Protein AF-A0A4Z1KA70-F1 (afdb_monomer_lite)

Sequence (83 aa):
MYITRSYSPPFVDFSPLSLIPLPPPLLLILIVLQKARANTIAISQAVLNGQLPIDEWRRAHWLEIVAEAACIAAERGFGHYIR

Foldseek 3Di:
DDDPPPPDDPPPPPPVPDPPPDPPVLVVLVVQLVVLVVLLVVVVVCVVVVNDPVVSNVVSVVSNVVSVVVNVVVCVVVVVVVD

Secondary structure (DSSP, 8-state):
-------PPP-------------HHHHHHHHHHHHHHHHHHHHHHHHHTTSS-HHHHHHHHHHHHHHHHHHHHHHHHHHTTT-

Structure (mmCIF, N/CA/C/O backbone):
data_AF-A0A4Z1KA70-F1
#
_entry.id   AF-A0A4Z1KA70-F1
#
loop_
_atom_site.group_PDB
_atom_site.id
_atom_site.type_symbol
_atom_site.label_atom_id
_atom_site.label_alt_id
_atom_site.label_comp_id
_atom_site.label_asym_id
_atom_site.label_entity_id
_atom_site.label_seq_id
_atom_site.pdbx_PDB_ins_code
_atom_site.Cartn_x
_atom_site.Cartn_y
_atom_site.Cartn_z
_atom_site.occupancy
_atom_site.B_iso_or_equiv
_atom_site.auth_seq_id
_atom_site.auth_comp_id
_atom_site.auth_asym_id
_atom_site.auth_atom_id
_atom_site.pdbx_PDB_model_num
ATOM 1 N N . MET A 1 1 ? 18.100 32.281 31.433 1.00 38.91 1 MET A N 1
ATOM 2 C CA . MET A 1 1 ? 18.907 32.342 30.197 1.00 38.91 1 MET A CA 1
ATOM 3 C C . MET A 1 1 ? 18.696 31.025 29.464 1.00 38.91 1 MET A C 1
ATOM 5 O O . MET A 1 1 ? 19.299 30.033 29.842 1.00 38.91 1 MET A O 1
ATOM 9 N N . TYR A 1 2 ? 17.741 30.972 28.531 1.00 36.97 2 TYR A N 1
ATOM 10 C CA . TYR A 1 2 ? 17.394 29.749 27.797 1.00 36.97 2 TYR A CA 1
ATOM 11 C C . TYR A 1 2 ? 17.939 29.863 26.374 1.00 36.97 2 TYR A C 1
ATOM 13 O O . TYR A 1 2 ? 17.578 30.781 25.645 1.00 36.97 2 TYR A O 1
ATOM 21 N N . ILE A 1 3 ? 18.845 28.957 26.007 1.00 43.69 3 ILE A N 1
ATOM 22 C CA . ILE A 1 3 ? 19.418 28.868 24.663 1.00 43.69 3 ILE A CA 1
ATOM 23 C C . ILE A 1 3 ? 18.453 28.029 23.823 1.00 43.69 3 ILE A C 1
ATOM 25 O O . ILE A 1 3 ? 18.444 26.803 23.913 1.00 43.69 3 ILE A O 1
ATOM 29 N N . THR A 1 4 ? 17.624 28.676 23.011 1.00 46.25 4 THR A N 1
ATOM 30 C CA . THR A 1 4 ? 16.869 28.001 21.952 1.00 46.25 4 THR A CA 1
ATOM 31 C C . THR A 1 4 ? 17.848 27.627 20.842 1.00 46.25 4 THR A C 1
ATOM 33 O O . THR A 1 4 ? 18.247 28.477 20.047 1.00 46.25 4 THR A O 1
ATOM 36 N N . ARG A 1 5 ? 18.281 26.362 20.786 1.00 47.38 5 ARG A N 1
ATOM 37 C CA . ARG A 1 5 ? 18.924 25.825 19.581 1.00 47.38 5 ARG A CA 1
ATOM 38 C C . ARG A 1 5 ? 17.861 25.725 18.490 1.00 47.38 5 ARG A C 1
ATOM 40 O O . ARG A 1 5 ? 17.090 24.772 18.453 1.00 47.38 5 ARG A O 1
ATOM 47 N N . SER A 1 6 ? 17.821 26.727 17.623 1.00 45.09 6 SER A N 1
ATOM 48 C CA . SER A 1 6 ? 17.063 26.715 16.377 1.00 45.09 6 SER A CA 1
ATOM 49 C C . SER A 1 6 ? 17.615 25.601 15.486 1.00 45.09 6 SER A C 1
ATOM 51 O O . SER A 1 6 ? 18.672 25.751 14.875 1.00 45.09 6 SER A O 1
ATOM 53 N N . TYR A 1 7 ? 16.940 24.454 15.449 1.00 45.81 7 TYR A N 1
ATOM 54 C CA . TYR A 1 7 ? 17.247 23.392 14.497 1.00 45.81 7 TYR A CA 1
ATOM 55 C C . TYR A 1 7 ? 16.780 23.863 13.115 1.00 45.81 7 TYR A C 1
ATOM 57 O O . TYR A 1 7 ? 15.596 23.797 12.796 1.00 45.81 7 TYR A O 1
ATOM 65 N N . SER A 1 8 ? 17.698 24.423 12.327 1.00 43.91 8 SER A N 1
ATOM 66 C CA . SER A 1 8 ? 17.454 24.700 10.910 1.00 43.91 8 SER A CA 1
ATOM 67 C C . SER A 1 8 ? 17.708 23.400 10.146 1.00 43.91 8 SER A C 1
ATOM 69 O O . SER A 1 8 ? 18.825 22.884 10.239 1.00 43.91 8 SER A O 1
ATOM 71 N N . PRO A 1 9 ? 16.720 22.824 9.437 1.00 49.44 9 PRO A N 1
ATOM 72 C CA . PRO A 1 9 ? 16.996 21.694 8.560 1.00 49.44 9 PRO A CA 1
ATOM 73 C C . PRO A 1 9 ? 18.013 22.131 7.492 1.00 49.44 9 PRO A C 1
ATOM 75 O O . PRO A 1 9 ? 18.014 23.305 7.107 1.00 49.44 9 PRO A O 1
ATOM 78 N N . PRO A 1 10 ? 18.894 21.233 7.016 1.00 54.75 10 PRO A N 1
ATOM 79 C CA . PRO A 1 10 ? 19.776 21.567 5.910 1.00 54.75 10 PRO A CA 1
ATOM 80 C C . PRO A 1 10 ? 18.902 21.970 4.722 1.00 54.75 10 PRO A C 1
ATOM 82 O O . PRO A 1 10 ? 18.057 21.196 4.270 1.00 54.75 10 PRO A O 1
ATOM 85 N N . PHE A 1 11 ? 19.077 23.208 4.258 1.00 43.16 11 PHE A N 1
ATOM 86 C CA . PHE A 1 11 ? 18.526 23.659 2.991 1.00 43.16 11 PHE A CA 1
ATOM 87 C C . PHE A 1 11 ? 19.054 22.707 1.919 1.00 43.16 11 PHE A C 1
ATOM 89 O O . PHE A 1 11 ? 20.246 22.695 1.621 1.00 43.16 11 PHE A O 1
ATOM 96 N N . VAL A 1 12 ? 18.171 21.856 1.399 1.00 49.25 12 VAL A N 1
ATOM 97 C CA . VAL A 1 12 ? 18.452 21.088 0.193 1.00 49.25 12 VAL A CA 1
ATOM 98 C C . VAL A 1 12 ? 18.571 22.119 -0.918 1.00 49.25 12 VAL A C 1
ATOM 100 O O . VAL A 1 12 ? 17.612 22.824 -1.229 1.00 49.25 12 VAL A O 1
ATOM 103 N N . ASP A 1 13 ? 19.784 22.258 -1.435 1.00 45.41 13 ASP A N 1
ATOM 104 C CA . ASP A 1 13 ? 20.117 23.116 -2.559 1.00 45.41 13 ASP A CA 1
ATOM 105 C C . ASP 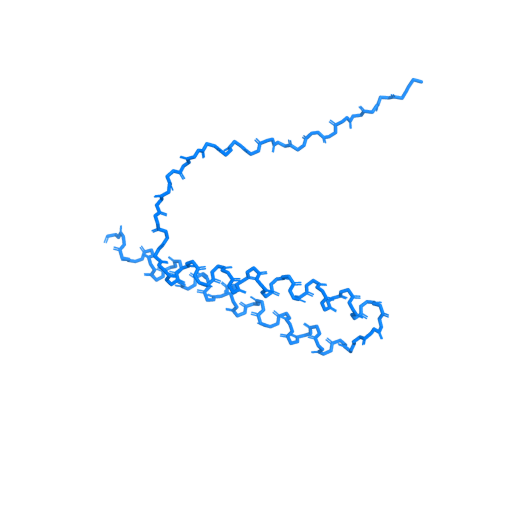A 1 13 ? 19.366 22.592 -3.792 1.00 45.41 13 ASP A C 1
ATOM 107 O O . ASP A 1 13 ? 19.803 21.663 -4.472 1.00 45.41 13 ASP A O 1
ATOM 111 N N . PHE A 1 14 ? 18.175 23.140 -4.048 1.00 48.19 14 PHE A N 1
ATOM 112 C CA . PHE A 1 14 ? 17.438 22.933 -5.292 1.00 48.19 14 PHE A CA 1
ATOM 113 C C . PHE A 1 14 ? 18.073 23.786 -6.392 1.00 48.19 14 PHE A C 1
ATOM 115 O O . PHE A 1 14 ? 17.426 24.633 -7.010 1.00 48.19 14 PHE A O 1
ATOM 122 N N . SER A 1 15 ? 19.359 23.555 -6.654 1.00 45.91 15 SER A N 1
ATOM 123 C CA . SER A 1 15 ? 19.922 23.851 -7.962 1.00 45.91 15 SER A CA 1
ATOM 124 C C . SER A 1 15 ? 18.996 23.211 -9.007 1.00 45.91 15 SER A C 1
ATOM 126 O O . SER A 1 15 ? 18.617 22.048 -8.825 1.00 45.91 15 SER A O 1
ATOM 128 N N . PRO A 1 16 ? 18.579 23.930 -10.068 1.00 43.28 16 PRO A N 1
ATOM 129 C CA . PRO A 1 16 ? 17.707 23.391 -11.101 1.00 43.28 16 PRO A CA 1
ATOM 130 C C . PRO A 1 16 ? 18.531 22.418 -11.946 1.00 43.28 16 PRO A C 1
ATOM 132 O O . PRO A 1 16 ? 18.954 22.721 -13.059 1.00 43.28 16 PRO A O 1
ATOM 135 N N . LEU A 1 17 ? 18.814 21.249 -11.375 1.00 44.75 17 LEU A N 1
ATOM 136 C CA . LEU A 1 17 ? 19.293 20.087 -12.088 1.00 44.75 17 LEU A CA 1
ATOM 137 C C . LEU A 1 17 ? 18.194 19.748 -13.080 1.00 44.75 17 LEU A C 1
ATOM 139 O O . LEU A 1 17 ? 17.183 19.161 -12.715 1.00 44.75 17 LEU A O 1
ATOM 143 N N . SER A 1 18 ? 18.404 20.212 -14.307 1.00 45.53 18 SER A N 1
ATOM 144 C CA . SER A 1 18 ? 17.954 19.573 -15.530 1.00 45.53 18 SER A CA 1
ATOM 145 C C . SER A 1 18 ? 16.483 19.159 -15.479 1.00 45.53 18 SER A C 1
ATOM 147 O O . SER A 1 18 ? 16.158 18.064 -15.024 1.00 45.53 18 SER A O 1
ATOM 149 N N . LEU A 1 19 ? 15.589 19.982 -16.042 1.00 50.66 19 LEU A N 1
ATOM 150 C CA . LEU A 1 19 ? 14.331 19.471 -16.594 1.00 50.66 19 LEU A CA 1
ATOM 151 C C . LEU A 1 19 ? 14.678 18.454 -17.698 1.00 50.66 19 LEU A C 1
ATOM 153 O O . LEU A 1 19 ? 14.617 18.748 -18.887 1.00 50.66 19 LEU A O 1
ATOM 157 N N . ILE A 1 20 ? 15.099 17.256 -17.309 1.00 55.69 20 ILE A N 1
ATOM 158 C CA . ILE A 1 20 ? 15.026 16.080 -18.150 1.00 55.69 20 ILE A CA 1
ATOM 159 C C . ILE A 1 20 ? 13.540 15.747 -18.110 1.00 55.69 20 ILE A C 1
ATOM 161 O O . ILE A 1 20 ? 13.038 15.410 -17.033 1.00 55.69 20 ILE A O 1
ATOM 165 N N . PRO A 1 21 ? 12.794 15.913 -19.215 1.00 56.06 21 PRO A N 1
ATOM 166 C CA . PRO A 1 21 ? 11.408 15.492 -19.238 1.00 56.06 21 PRO A CA 1
ATOM 167 C C . PRO A 1 21 ? 11.391 13.999 -18.917 1.00 56.06 21 PRO A C 1
ATOM 169 O O . PRO A 1 21 ? 11.876 13.179 -19.697 1.00 56.06 21 PRO A O 1
ATOM 172 N N . LEU A 1 22 ? 10.884 13.652 -17.731 1.00 58.41 22 LEU A N 1
ATOM 173 C CA . LEU A 1 22 ? 10.607 12.266 -17.388 1.00 58.41 22 LEU A CA 1
ATOM 174 C C . LEU A 1 22 ? 9.709 11.709 -18.496 1.00 58.41 22 LEU A C 1
ATOM 176 O O . LEU A 1 22 ? 8.753 12.388 -18.892 1.00 58.41 22 LEU A O 1
ATOM 180 N N . PRO A 1 23 ? 9.985 10.502 -19.014 1.00 65.88 23 PRO A N 1
ATOM 181 C CA . PRO A 1 23 ? 9.098 9.892 -19.983 1.00 65.88 23 PRO A CA 1
ATOM 182 C C . PRO A 1 23 ? 7.678 9.862 -19.385 1.00 65.88 23 PRO A C 1
ATOM 184 O O . PRO A 1 23 ? 7.526 9.517 -18.208 1.00 65.88 23 PRO A O 1
ATOM 187 N N . PRO A 1 24 ? 6.636 10.209 -20.165 1.00 71.00 24 PRO A N 1
ATOM 188 C CA . PRO A 1 24 ? 5.248 10.272 -19.700 1.00 71.00 24 PRO A CA 1
ATOM 189 C C . PRO A 1 24 ? 4.792 9.110 -18.790 1.00 71.00 24 PRO A C 1
ATOM 191 O O . PRO A 1 24 ? 4.111 9.377 -17.797 1.00 71.00 24 PRO A O 1
ATOM 194 N N . PRO A 1 25 ? 5.176 7.837 -19.041 1.00 73.19 25 PRO A N 1
ATOM 195 C CA . PRO A 1 25 ? 4.843 6.733 -18.138 1.00 73.19 25 PRO A CA 1
ATOM 196 C C . PRO A 1 25 ? 5.475 6.833 -16.740 1.00 73.19 25 PRO A C 1
ATOM 198 O O . PRO A 1 25 ? 4.810 6.481 -15.770 1.00 73.19 25 PRO A O 1
ATOM 201 N N . LEU A 1 26 ? 6.708 7.337 -16.595 1.00 76.19 26 LEU A N 1
ATOM 202 C CA . LEU A 1 26 ? 7.325 7.519 -15.273 1.00 76.19 26 LEU A CA 1
ATOM 203 C C . LEU A 1 26 ? 6.616 8.607 -14.470 1.00 76.19 26 LEU A C 1
ATOM 205 O O . LEU A 1 26 ? 6.361 8.429 -13.280 1.00 76.19 26 LEU A O 1
ATOM 209 N N . LEU A 1 27 ? 6.234 9.705 -15.127 1.00 80.56 27 LEU A N 1
ATOM 210 C CA . LEU A 1 27 ? 5.491 10.782 -14.478 1.00 80.56 27 LEU A CA 1
ATOM 211 C C . LEU A 1 27 ? 4.141 10.284 -13.938 1.00 80.56 27 LEU A C 1
ATOM 213 O O . LEU A 1 27 ? 3.787 10.569 -12.795 1.00 80.56 27 LEU A O 1
ATOM 217 N N . LEU A 1 28 ? 3.408 9.507 -14.740 1.00 84.00 28 LEU A N 1
ATOM 218 C CA . LEU A 1 28 ? 2.124 8.938 -14.334 1.00 84.00 28 LEU A CA 1
ATOM 219 C C . LEU A 1 28 ? 2.271 8.015 -13.116 1.00 84.00 28 LEU A C 1
ATOM 221 O O . LEU A 1 28 ? 1.486 8.113 -12.175 1.00 84.00 28 LEU A O 1
ATOM 225 N N . ILE A 1 29 ? 3.286 7.148 -13.111 1.00 86.19 29 ILE A N 1
ATOM 226 C CA . ILE A 1 29 ? 3.527 6.202 -12.014 1.00 86.19 29 ILE A CA 1
ATOM 227 C C . ILE A 1 29 ? 3.894 6.939 -10.718 1.00 86.19 29 ILE A C 1
ATOM 229 O O . ILE A 1 29 ? 3.371 6.599 -9.656 1.00 86.19 29 ILE A O 1
ATOM 233 N N . LEU A 1 30 ? 4.702 8.001 -10.798 1.00 86.94 30 LEU A N 1
ATOM 234 C CA . LEU A 1 30 ? 5.031 8.843 -9.644 1.00 86.94 30 LEU A CA 1
ATOM 235 C C . LEU A 1 30 ? 3.794 9.545 -9.064 1.00 86.94 30 LEU A C 1
ATOM 237 O O . LEU A 1 30 ? 3.621 9.572 -7.845 1.00 86.94 30 LEU A O 1
ATOM 241 N N . ILE A 1 31 ? 2.904 10.065 -9.915 1.00 89.62 31 ILE A N 1
ATOM 242 C CA . ILE A 1 31 ? 1.636 10.675 -9.478 1.00 89.62 31 ILE A CA 1
ATOM 243 C C . ILE A 1 31 ? 0.754 9.637 -8.771 1.00 89.62 31 ILE A C 1
ATOM 245 O O . ILE A 1 31 ? 0.174 9.923 -7.720 1.00 89.62 31 ILE A O 1
ATOM 249 N N . VAL A 1 32 ? 0.663 8.421 -9.318 1.00 89.81 32 VAL A N 1
ATOM 250 C CA . VAL A 1 32 ? -0.096 7.321 -8.705 1.00 89.81 32 VAL A CA 1
ATOM 251 C C . VAL A 1 32 ? 0.482 6.954 -7.337 1.00 89.81 32 VAL A C 1
ATOM 253 O O . VAL A 1 32 ? -0.284 6.835 -6.381 1.00 89.81 32 VAL A O 1
ATOM 256 N N . LEU A 1 33 ? 1.809 6.855 -7.207 1.00 92.62 33 LEU A N 1
ATOM 257 C CA . LEU A 1 33 ? 2.476 6.586 -5.931 1.00 92.62 33 LEU A CA 1
ATOM 258 C C . LEU A 1 33 ? 2.210 7.687 -4.895 1.00 92.62 33 LEU A C 1
ATOM 260 O O . LEU A 1 33 ? 1.862 7.390 -3.753 1.00 92.62 33 LEU A O 1
ATOM 264 N N . GLN A 1 34 ? 2.313 8.960 -5.284 1.00 93.56 34 GLN A N 1
ATOM 265 C CA . GLN A 1 34 ? 2.015 10.084 -4.389 1.00 93.56 34 GLN A CA 1
ATOM 266 C C . GLN A 1 34 ? 0.563 10.056 -3.901 1.00 93.56 34 GLN A C 1
ATOM 268 O O . GLN A 1 34 ? 0.302 10.233 -2.709 1.00 93.56 34 GLN A O 1
ATOM 273 N N . LYS A 1 35 ? -0.387 9.781 -4.803 1.00 94.88 35 LYS A N 1
ATOM 274 C CA . LYS A 1 35 ? -1.805 9.664 -4.452 1.00 94.88 35 LYS A CA 1
ATOM 275 C C . LYS A 1 35 ? -2.068 8.474 -3.528 1.00 94.88 35 LYS A C 1
ATOM 277 O O . LYS A 1 35 ? -2.842 8.611 -2.583 1.00 94.88 35 LYS A O 1
ATOM 282 N N . ALA A 1 36 ? -1.420 7.334 -3.775 1.00 93.19 36 ALA A N 1
ATOM 283 C CA . ALA A 1 36 ? -1.533 6.154 -2.925 1.00 93.19 36 ALA A CA 1
ATOM 284 C C . ALA A 1 36 ? -1.027 6.439 -1.501 1.00 93.19 36 ALA A C 1
ATOM 286 O O . ALA A 1 36 ? -1.764 6.204 -0.548 1.00 93.19 36 ALA A O 1
ATOM 287 N N . ARG A 1 37 ? 0.152 7.063 -1.357 1.00 96.25 37 ARG A N 1
ATOM 288 C CA . ARG A 1 37 ? 0.716 7.480 -0.057 1.00 96.25 37 ARG A CA 1
ATOM 289 C C . ARG A 1 37 ? -0.208 8.426 0.710 1.00 96.25 37 ARG A C 1
ATOM 291 O O . ARG A 1 37 ? -0.492 8.206 1.886 1.00 96.25 37 ARG A O 1
ATOM 298 N N . ALA A 1 38 ? -0.718 9.463 0.042 1.00 95.75 38 ALA A N 1
ATOM 299 C CA . ALA A 1 38 ? -1.651 10.406 0.660 1.00 95.75 38 ALA A CA 1
ATOM 300 C C . ALA A 1 38 ? -2.932 9.705 1.148 1.00 95.75 38 ALA A C 1
ATOM 302 O O . ALA A 1 38 ? -3.417 9.980 2.247 1.00 95.75 38 ALA A O 1
ATOM 303 N N . ASN A 1 39 ? -3.450 8.761 0.358 1.00 96.00 39 ASN A N 1
ATOM 304 C CA . ASN A 1 39 ? -4.617 7.966 0.723 1.00 96.00 39 ASN A CA 1
ATOM 305 C C . ASN A 1 39 ? -4.346 7.051 1.930 1.00 96.00 39 ASN A C 1
ATOM 307 O O . ASN A 1 39 ? -5.168 7.000 2.843 1.00 96.00 39 ASN A O 1
ATOM 311 N 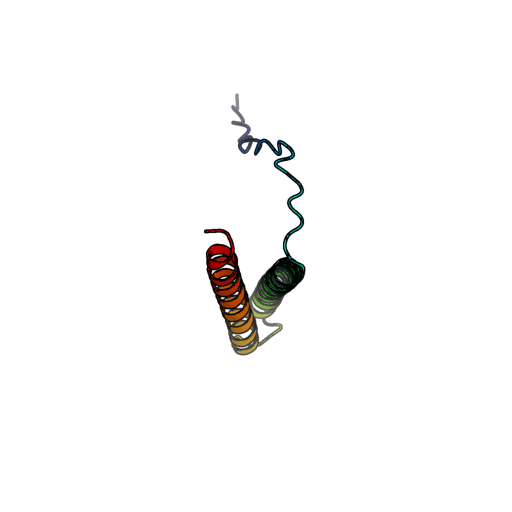N . THR A 1 40 ? -3.191 6.377 1.987 1.00 97.19 40 THR A N 1
ATOM 312 C CA . THR A 1 40 ? -2.807 5.554 3.145 1.00 97.19 40 THR A CA 1
A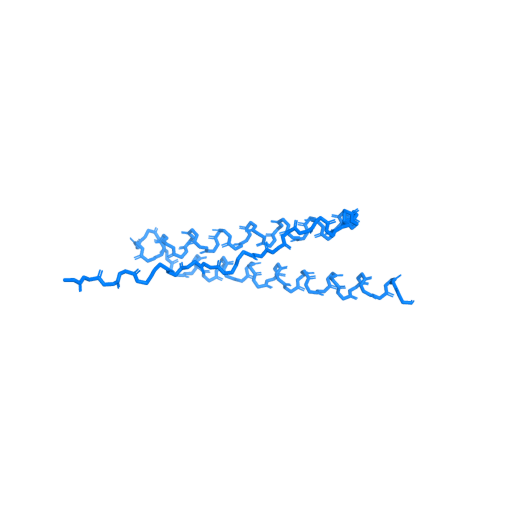TOM 313 C C . THR A 1 40 ? -2.729 6.386 4.420 1.00 97.19 40 THR A C 1
ATOM 315 O O . THR A 1 40 ? -3.234 5.948 5.451 1.00 97.19 40 THR A O 1
ATOM 318 N N . ILE A 1 41 ? -2.161 7.596 4.372 1.00 97.50 41 ILE A N 1
ATOM 319 C CA . ILE A 1 41 ? -2.098 8.500 5.534 1.00 97.50 41 ILE A CA 1
ATOM 320 C C . ILE A 1 41 ? -3.510 8.881 5.997 1.00 97.50 41 ILE A C 1
ATOM 322 O O . ILE A 1 41 ? -3.824 8.756 7.181 1.00 97.50 41 ILE A O 1
ATOM 326 N N . ALA A 1 42 ? -4.380 9.289 5.070 1.00 97.50 42 ALA A N 1
ATOM 327 C CA . ALA A 1 42 ? -5.755 9.666 5.391 1.00 97.50 42 ALA A CA 1
ATOM 328 C C . ALA A 1 42 ? -6.542 8.502 6.019 1.00 97.50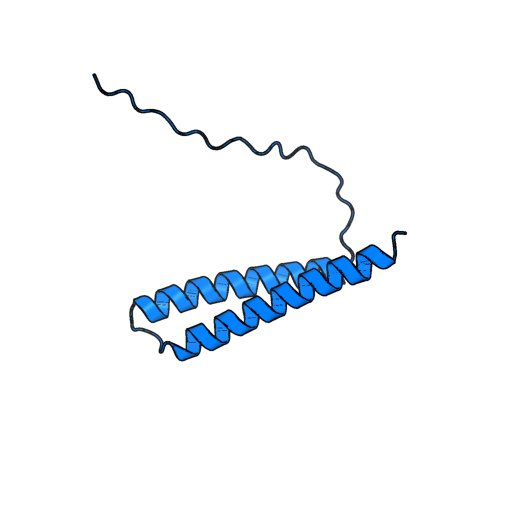 42 ALA A C 1
ATOM 330 O O . ALA A 1 42 ? -7.203 8.677 7.043 1.00 97.50 42 ALA A O 1
ATOM 331 N N . ILE A 1 43 ? -6.421 7.297 5.454 1.00 96.88 43 ILE A N 1
ATOM 332 C CA . ILE A 1 43 ? -7.077 6.097 5.984 1.00 96.88 43 ILE A CA 1
ATOM 333 C C . ILE A 1 43 ? -6.466 5.686 7.327 1.00 96.88 43 ILE A C 1
ATOM 335 O O . ILE A 1 43 ? -7.207 5.307 8.229 1.00 96.88 43 ILE A O 1
ATOM 339 N N . SER A 1 44 ? -5.149 5.815 7.508 1.00 97.44 44 SER A N 1
ATOM 340 C CA . SER A 1 44 ? -4.493 5.567 8.801 1.00 97.44 44 SER A CA 1
ATOM 341 C C . SER A 1 44 ? -5.084 6.460 9.890 1.00 97.44 44 SER A C 1
ATOM 343 O O . SER A 1 44 ? -5.452 5.970 10.955 1.00 97.44 44 SER A O 1
ATOM 345 N N . GLN A 1 45 ? -5.250 7.755 9.604 1.00 98.06 45 GLN A N 1
ATOM 346 C CA . GLN A 1 45 ? -5.862 8.694 10.541 1.00 98.06 45 GLN A CA 1
ATOM 347 C C . GLN A 1 45 ? -7.319 8.321 10.851 1.00 98.06 45 GLN A C 1
ATOM 349 O O . GLN A 1 45 ? -7.724 8.335 12.011 1.00 98.06 45 GLN A O 1
ATOM 354 N N . ALA A 1 46 ? -8.103 7.950 9.836 1.00 96.94 46 ALA A N 1
ATOM 355 C CA . ALA A 1 46 ? -9.494 7.539 10.011 1.00 96.94 46 ALA A CA 1
ATOM 356 C C . ALA A 1 46 ? -9.631 6.249 10.841 1.00 96.94 46 ALA A C 1
ATOM 358 O O . ALA A 1 46 ? -10.516 6.160 11.692 1.00 96.94 46 ALA A O 1
ATOM 359 N N . VAL A 1 47 ? -8.739 5.271 10.653 1.00 97.62 47 VAL A N 1
ATOM 360 C CA . VAL A 1 47 ? -8.703 4.042 11.461 1.00 97.62 47 VAL A CA 1
ATOM 361 C C . VAL A 1 47 ? -8.310 4.340 12.908 1.00 97.62 47 VAL A C 1
ATOM 363 O O . VAL A 1 47 ? -8.977 3.861 13.822 1.00 97.62 47 VAL A O 1
ATOM 366 N N . LEU A 1 48 ? -7.286 5.171 13.140 1.00 97.19 48 LEU A N 1
ATOM 367 C CA . LEU A 1 48 ? -6.884 5.585 14.493 1.00 97.19 48 LEU A CA 1
ATOM 368 C C . LEU A 1 48 ? -7.999 6.342 15.229 1.00 97.19 48 LEU A C 1
ATOM 370 O O . LEU A 1 48 ? -8.143 6.206 16.441 1.00 97.19 48 LEU A O 1
ATOM 374 N N . ASN A 1 49 ? -8.818 7.090 14.490 1.00 97.88 49 ASN A N 1
ATOM 375 C CA . ASN A 1 49 ? -9.993 7.784 15.013 1.00 97.88 49 ASN A CA 1
ATOM 376 C C . ASN A 1 49 ? -11.226 6.867 15.179 1.00 97.88 49 ASN A C 1
ATOM 378 O O . ASN A 1 49 ? -12.286 7.349 15.575 1.00 97.88 49 ASN A O 1
ATOM 382 N N . GLY A 1 50 ? -11.134 5.576 14.836 1.00 96.81 50 GLY A N 1
ATOM 383 C CA . GLY A 1 50 ? -12.245 4.620 14.906 1.00 96.81 50 GLY A CA 1
ATOM 384 C C . GLY A 1 50 ? -13.338 4.819 13.846 1.00 96.81 50 GLY A C 1
ATOM 385 O O . GLY A 1 50 ? -14.422 4.259 13.974 1.00 96.81 50 GLY A O 1
ATOM 386 N N . GLN A 1 51 ? -13.078 5.617 12.807 1.00 98.00 51 GLN A N 1
ATOM 387 C CA . GLN A 1 51 ? -14.035 5.930 11.736 1.00 98.00 51 GLN A CA 1
ATOM 388 C C . GLN A 1 51 ? -14.077 4.848 10.651 1.00 98.00 51 GLN A C 1
ATOM 390 O O . GLN A 1 51 ? -15.087 4.699 9.968 1.00 98.00 51 GLN A O 1
ATOM 395 N N . LEU A 1 52 ? -12.980 4.104 10.483 1.00 97.06 52 LEU A N 1
ATOM 396 C CA . LEU A 1 52 ? -12.850 3.011 9.521 1.00 97.06 52 LEU A CA 1
ATOM 397 C C . LEU A 1 52 ? -12.300 1.751 10.203 1.00 97.06 52 LEU A C 1
ATOM 399 O O . LEU A 1 52 ? -11.530 1.857 11.161 1.00 97.06 52 LEU A O 1
ATOM 403 N N . PRO A 1 53 ? -12.643 0.550 9.703 1.00 97.50 53 PRO A N 1
ATOM 404 C CA . PRO A 1 53 ? -12.036 -0.686 10.174 1.00 97.50 53 PRO A CA 1
ATOM 405 C C . PRO A 1 53 ? -10.588 -0.816 9.680 1.00 97.50 53 PRO A C 1
ATOM 407 O O . PRO A 1 53 ? -10.224 -0.323 8.610 1.00 97.50 53 PRO A O 1
ATOM 410 N N . ILE A 1 54 ? -9.771 -1.567 10.424 1.00 96.12 54 ILE A N 1
ATOM 411 C CA . ILE A 1 54 ? -8.349 -1.809 10.109 1.00 96.12 54 ILE A CA 1
ATOM 412 C C . ILE A 1 54 ? -8.124 -2.440 8.719 1.00 96.12 54 ILE A C 1
ATOM 414 O O . ILE A 1 54 ? -7.068 -2.271 8.110 1.00 96.12 54 ILE A O 1
ATOM 418 N N . ASP A 1 55 ? -9.125 -3.130 8.170 1.00 97.44 55 ASP A N 1
ATOM 419 C CA . ASP A 1 55 ? -9.040 -3.740 6.841 1.00 97.44 55 ASP A CA 1
ATOM 420 C C . ASP A 1 55 ? -9.089 -2.722 5.690 1.00 97.44 55 ASP A C 1
ATOM 422 O O . ASP A 1 55 ? -8.605 -3.022 4.596 1.00 97.44 55 ASP A O 1
ATOM 426 N N . GLU A 1 56 ? -9.622 -1.515 5.913 1.00 96.56 56 GLU A N 1
ATOM 427 C CA . GLU A 1 56 ? -9.496 -0.412 4.946 1.00 96.56 56 GLU A CA 1
ATOM 428 C C . GLU A 1 56 ? -8.048 0.077 4.875 1.00 96.56 56 GLU A C 1
ATOM 430 O O . GLU A 1 56 ? -7.503 0.261 3.785 1.00 96.56 56 GLU A O 1
ATOM 435 N N . TRP A 1 57 ? -7.380 0.195 6.027 1.00 96.44 57 TRP A N 1
ATOM 436 C CA . TRP A 1 57 ? -5.955 0.521 6.068 1.00 96.44 57 TRP A CA 1
ATOM 437 C C . TRP A 1 57 ? -5.118 -0.538 5.353 1.00 96.44 57 TRP A C 1
ATOM 439 O O . TRP A 1 57 ? -4.263 -0.196 4.539 1.00 96.44 57 TRP A O 1
ATOM 449 N N . ARG A 1 58 ? -5.416 -1.826 5.569 1.00 97.00 58 ARG A N 1
ATOM 450 C CA . ARG A 1 58 ? -4.711 -2.923 4.891 1.00 97.00 58 ARG A CA 1
ATOM 451 C C . ARG A 1 58 ? -4.823 -2.823 3.368 1.00 97.00 58 ARG A C 1
ATOM 453 O O . ARG A 1 58 ? -3.830 -3.012 2.671 1.00 97.00 58 ARG A O 1
ATOM 460 N N . ARG A 1 59 ? -6.017 -2.520 2.846 1.00 95.88 59 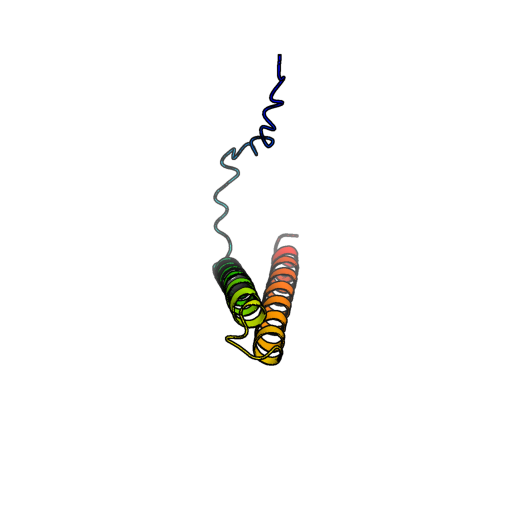ARG A N 1
ATOM 461 C CA . ARG A 1 59 ? -6.238 -2.316 1.405 1.00 95.88 59 ARG A CA 1
ATOM 462 C C . ARG A 1 59 ? -5.461 -1.113 0.873 1.00 95.88 59 ARG A C 1
ATOM 464 O O . ARG A 1 59 ? -4.810 -1.232 -0.162 1.00 95.88 59 ARG A O 1
ATOM 471 N N . ALA A 1 60 ? -5.493 0.011 1.584 1.00 95.19 60 ALA A N 1
ATOM 472 C CA . ALA A 1 60 ? -4.758 1.216 1.206 1.00 95.19 60 ALA A CA 1
ATOM 473 C C . ALA A 1 60 ? -3.242 0.981 1.168 1.00 95.19 60 ALA A C 1
ATOM 475 O O . ALA A 1 60 ? -2.585 1.312 0.183 1.00 95.19 60 ALA A O 1
ATOM 476 N N . HIS A 1 61 ? -2.712 0.320 2.196 1.00 96.12 61 HIS A N 1
ATOM 477 C CA . HIS A 1 61 ? -1.296 0.005 2.302 1.00 96.12 61 HIS A CA 1
ATOM 478 C C . HIS A 1 61 ? -0.817 -0.924 1.176 1.00 96.12 61 HIS A C 1
ATOM 480 O O . HIS A 1 61 ? 0.235 -0.689 0.586 1.00 96.12 61 HIS A O 1
ATOM 486 N N . TRP A 1 62 ? -1.609 -1.936 0.800 1.00 96.56 62 TRP A N 1
ATOM 487 C CA . TRP A 1 62 ? -1.275 -2.787 -0.346 1.00 96.56 62 TRP A CA 1
ATOM 488 C C . TRP A 1 62 ? -1.215 -2.016 -1.668 1.00 96.56 62 TRP A C 1
ATOM 490 O O . TRP A 1 62 ? -0.328 -2.276 -2.480 1.00 96.56 62 TRP A O 1
ATOM 500 N N . LEU A 1 63 ? -2.120 -1.058 -1.886 1.00 93.00 63 LEU A N 1
ATOM 501 C CA . LEU A 1 63 ? -2.091 -0.210 -3.083 1.00 93.00 63 LEU A CA 1
ATOM 502 C C . LEU A 1 63 ? -0.828 0.655 -3.143 1.00 93.00 63 LEU A C 1
ATOM 504 O O . LEU A 1 63 ? -0.253 0.820 -4.217 1.00 93.00 63 LEU A O 1
ATOM 508 N N . GLU A 1 64 ? -0.377 1.174 -2.002 1.00 93.88 64 GLU A N 1
ATOM 509 C CA . GLU A 1 64 ? 0.877 1.920 -1.903 1.00 93.88 64 GLU A CA 1
ATOM 510 C C . GLU A 1 64 ? 2.092 1.051 -2.246 1.00 93.88 64 GLU A C 1
ATOM 512 O O . GLU A 1 64 ? 2.890 1.447 -3.095 1.00 93.88 64 GLU A O 1
ATOM 517 N N . ILE A 1 65 ? 2.188 -0.156 -1.674 1.00 94.94 65 ILE A N 1
ATOM 518 C CA . ILE A 1 65 ? 3.277 -1.104 -1.968 1.00 94.94 65 ILE A CA 1
ATOM 519 C C . ILE A 1 65 ? 3.321 -1.439 -3.463 1.00 94.94 65 ILE A C 1
ATOM 521 O O . ILE A 1 65 ? 4.392 -1.458 -4.070 1.00 94.94 65 ILE A O 1
ATOM 525 N N . VAL A 1 66 ? 2.165 -1.697 -4.082 1.00 92.25 66 VAL A N 1
ATOM 526 C CA . VAL A 1 66 ? 2.092 -2.010 -5.517 1.00 92.25 66 VAL A CA 1
ATOM 527 C C . VAL A 1 66 ? 2.526 -0.813 -6.366 1.00 92.25 66 VAL A C 1
ATOM 529 O O . VAL A 1 66 ? 3.263 -0.994 -7.335 1.00 92.25 66 VAL A O 1
ATOM 532 N N . ALA A 1 67 ? 2.118 0.406 -6.005 1.00 89.81 67 ALA A N 1
ATOM 533 C CA . ALA A 1 67 ? 2.543 1.615 -6.707 1.00 89.81 67 ALA A CA 1
ATOM 534 C C . ALA A 1 67 ? 4.058 1.855 -6.579 1.00 89.81 67 ALA A C 1
ATOM 536 O O . ALA A 1 67 ? 4.706 2.248 -7.550 1.00 89.81 67 ALA A O 1
ATOM 537 N N . GLU A 1 68 ? 4.640 1.575 -5.413 1.00 89.94 68 GLU A N 1
ATOM 538 C CA . GLU A 1 68 ? 6.081 1.692 -5.180 1.00 89.94 68 GLU A CA 1
ATOM 539 C C . GLU A 1 68 ? 6.865 0.643 -5.975 1.00 89.94 68 GLU A C 1
ATOM 541 O O . GLU A 1 68 ? 7.829 0.978 -6.666 1.00 89.94 68 GLU A O 1
ATOM 546 N N . ALA A 1 69 ? 6.399 -0.608 -5.979 1.00 89.50 69 ALA A N 1
ATOM 547 C CA 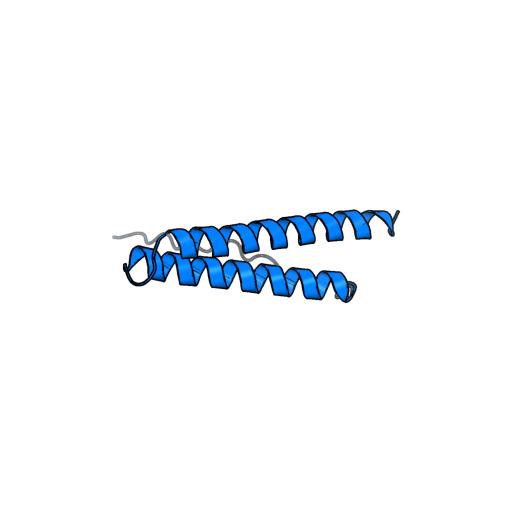. ALA A 1 69 ? 6.976 -1.669 -6.797 1.00 89.50 69 ALA A CA 1
ATOM 548 C C . ALA A 1 69 ? 6.909 -1.340 -8.298 1.00 89.50 69 ALA A C 1
ATOM 550 O O . ALA A 1 69 ? 7.884 -1.561 -9.019 1.00 89.50 69 ALA A O 1
ATOM 551 N N . ALA A 1 70 ? 5.796 -0.768 -8.770 1.00 86.75 70 ALA A N 1
ATOM 552 C CA . ALA A 1 70 ? 5.651 -0.314 -10.150 1.00 86.75 70 ALA A CA 1
ATOM 553 C C . ALA A 1 70 ? 6.623 0.828 -10.488 1.00 86.75 70 ALA A C 1
ATOM 555 O O . ALA A 1 70 ? 7.200 0.828 -11.574 1.00 86.75 70 ALA A O 1
ATOM 556 N N . CYS A 1 71 ? 6.850 1.761 -9.558 1.00 85.94 71 CYS A N 1
ATOM 557 C CA . CYS A 1 71 ? 7.831 2.835 -9.719 1.00 85.94 71 CYS A CA 1
ATOM 558 C C . CYS A 1 71 ? 9.249 2.276 -9.864 1.00 85.94 71 CYS A C 1
ATOM 560 O O . CYS A 1 71 ? 9.925 2.575 -10.844 1.00 85.94 71 CYS A O 1
ATOM 562 N N . ILE A 1 72 ? 9.658 1.375 -8.965 1.00 85.06 72 ILE A N 1
ATOM 563 C CA . ILE A 1 72 ? 10.974 0.721 -9.014 1.00 85.06 72 ILE A CA 1
ATOM 564 C C . ILE A 1 72 ? 11.140 -0.088 -10.309 1.00 85.06 72 ILE A C 1
ATOM 566 O O . ILE A 1 72 ? 12.195 -0.050 -10.944 1.00 85.06 72 ILE A O 1
ATOM 570 N N . ALA A 1 73 ? 10.110 -0.834 -10.717 1.00 84.69 73 ALA A N 1
ATOM 571 C CA . ALA A 1 73 ? 10.136 -1.613 -11.950 1.00 84.69 73 ALA A CA 1
ATOM 572 C C . ALA A 1 73 ? 10.257 -0.714 -13.185 1.00 84.69 73 ALA A C 1
ATOM 574 O O . ALA A 1 73 ? 11.025 -1.029 -14.092 1.00 84.69 73 ALA A O 1
ATOM 575 N N . ALA A 1 74 ? 9.548 0.414 -13.208 1.00 81.75 74 ALA A N 1
ATOM 576 C CA . ALA A 1 74 ? 9.639 1.378 -14.290 1.00 81.75 74 ALA A CA 1
ATOM 577 C C . ALA A 1 74 ? 11.013 2.056 -14.315 1.00 81.75 74 ALA A C 1
ATOM 579 O O . ALA A 1 74 ? 11.639 2.086 -15.366 1.00 81.75 74 ALA A O 1
ATOM 580 N N . GLU A 1 75 ? 11.542 2.513 -13.181 1.00 78.81 75 GLU A N 1
ATOM 581 C CA . GLU A 1 75 ? 12.893 3.081 -13.092 1.00 78.81 75 GLU A CA 1
ATOM 582 C C . GLU A 1 75 ? 13.962 2.102 -13.591 1.00 78.81 75 GLU A C 1
ATOM 584 O O . GLU A 1 75 ? 14.839 2.486 -14.362 1.00 78.81 75 GLU A O 1
ATOM 589 N N . ARG A 1 76 ? 13.865 0.815 -13.229 1.00 77.50 76 ARG A N 1
ATOM 590 C CA . ARG A 1 76 ? 14.772 -0.230 -13.736 1.00 77.50 76 ARG A CA 1
ATOM 591 C C . ARG A 1 76 ? 14.557 -0.530 -15.219 1.00 77.50 76 ARG A C 1
ATOM 593 O O . ARG A 1 76 ? 15.529 -0.719 -15.945 1.00 77.50 76 ARG A O 1
ATOM 600 N N . GLY A 1 77 ? 13.304 -0.562 -15.668 1.00 71.94 77 GLY A N 1
ATOM 601 C CA . GLY A 1 77 ? 12.936 -0.779 -17.065 1.00 71.94 77 GLY A CA 1
ATOM 602 C C . GLY A 1 77 ? 13.439 0.341 -17.973 1.00 71.94 77 GLY A C 1
ATOM 603 O O . GLY A 1 77 ? 14.031 0.058 -19.007 1.00 71.94 77 GLY A O 1
ATOM 604 N N . PHE A 1 78 ? 13.288 1.602 -17.561 1.00 59.84 78 PHE A N 1
ATOM 605 C CA . PHE A 1 78 ? 13.825 2.771 -18.262 1.00 59.84 78 PHE A CA 1
ATOM 606 C C . PHE A 1 78 ? 15.339 2.922 -18.081 1.00 59.84 78 PHE A C 1
ATOM 608 O O . PHE A 1 78 ? 16.003 3.358 -19.014 1.00 59.84 78 PHE A O 1
ATOM 615 N N . GLY A 1 79 ? 15.913 2.484 -16.957 1.00 53.59 79 GLY A N 1
ATOM 616 C CA . GLY A 1 79 ? 17.364 2.417 -16.758 1.00 53.59 79 GLY A CA 1
ATOM 617 C C . GLY A 1 79 ? 18.080 1.478 -17.739 1.00 53.59 79 GLY A C 1
ATOM 618 O O . GLY A 1 79 ? 19.263 1.668 -18.010 1.00 53.59 79 GLY A O 1
ATOM 619 N N . HIS A 1 80 ? 17.366 0.511 -18.327 1.00 46.38 80 HIS A N 1
ATOM 620 C CA . HIS A 1 80 ? 17.886 -0.374 -19.375 1.00 46.38 80 HIS A CA 1
ATOM 621 C C . HIS A 1 80 ? 17.931 0.256 -20.778 1.00 46.38 80 HIS A C 1
ATOM 623 O O . HIS A 1 80 ? 18.676 -0.238 -21.618 1.00 46.38 80 HIS A O 1
ATOM 629 N N . TYR A 1 81 ? 17.174 1.328 -21.042 1.00 45.91 81 TYR A N 1
ATOM 630 C CA . TYR A 1 81 ? 17.150 2.006 -22.351 1.00 45.91 81 TYR A CA 1
ATOM 631 C C . TYR A 1 81 ? 18.235 3.086 -22.509 1.00 45.91 81 TYR A C 1
ATOM 633 O O . TYR A 1 81 ? 18.390 3.630 -23.598 1.00 45.91 81 TYR A O 1
ATOM 641 N N . ILE A 1 82 ? 18.970 3.416 -21.441 1.00 43.34 82 ILE A N 1
ATOM 642 C CA . ILE A 1 82 ? 19.956 4.516 -21.409 1.00 43.34 82 ILE A CA 1
ATOM 643 C C . ILE A 1 82 ? 21.399 3.974 -21.327 1.00 43.34 82 ILE A C 1
ATOM 645 O O . ILE A 1 82 ? 22.323 4.725 -21.025 1.00 43.34 82 ILE A O 1
ATOM 649 N N . ARG A 1 83 ? 21.624 2.674 -21.564 1.00 40.09 83 ARG A N 1
ATOM 650 C CA . ARG A 1 83 ? 22.967 2.078 -21.541 1.00 40.09 83 ARG A CA 1
ATOM 651 C C . ARG A 1 83 ? 23.407 1.581 -22.907 1.00 40.09 83 ARG A C 1
ATOM 653 O O . ARG A 1 83 ? 22.572 0.951 -23.588 1.00 40.09 83 ARG A O 1
#

Organism: NCBI:txid87229

Radius of gyration: 18.9 Å; chains: 1; bounding box: 37×36×52 Å

pLDDT: mean 76.14, std 21.78, range [36.97, 98.06]